Protein AF-A0A060C2E2-F1 (afdb_monomer_lite)

InterPro domains:
  IPR023346 Lysozyme-like domain superfamily [SSF53955] (28-149)

pLDDT: mean 73.07, std 18.66, range [30.22, 96.94]

Foldseek 3Di:
DDDDDDDDDDDDPPPDDPVVVVVVVVVVVVCVVVCVVVVVCCVPPVCVVVADPVLVVVVVVCCVVPCVVCVVLLVVLCVVQVDRSVVLVVQQQVQECPHPPNDDDDPDDDDDDPDDDDDDQPNGQDPVCNNSRSNSSSVVVSVVVVPDDDD

Secondary structure (DSSP, 8-state):
---PPPPP-----TT--HHHHHHHHHHHHHHHHSSHHHHHHHHHHHHHHHS-HHHHHHHHHHHHHHHHHHHHHHHHHHHHH-S-HHHHHHHHHHT-TTSSSTT---SSS-S------------S--TTSHHHHHHHHHHHHHHHHHHSPP-

Structure (mmCIF, N/CA/C/O backbone):
data_AF-A0A060C2E2-F1
#
_entry.id   AF-A0A060C2E2-F1
#
loop_
_atom_site.group_PDB
_atom_site.id
_atom_site.type_symbol
_atom_site.label_atom_id
_atom_site.label_alt_id
_atom_site.label_comp_id
_atom_site.label_asym_id
_atom_site.label_entity_id
_atom_site.label_seq_id
_atom_site.pdbx_PDB_ins_code
_atom_site.Cartn_x
_atom_site.Cartn_y
_atom_site.Cartn_z
_atom_site.occupancy
_atom_site.B_iso_or_equiv
_atom_site.auth_seq_id
_atom_site.auth_comp_id
_atom_site.auth_asym_id
_atom_site.auth_atom_id
_atom_site.pdbx_PDB_model_num
ATOM 1 N N . GLN A 1 1 ? 15.651 4.191 24.864 1.00 44.97 1 GLN A N 1
ATOM 2 C CA . GLN A 1 1 ? 14.673 3.140 25.213 1.00 44.97 1 GLN A CA 1
ATOM 3 C C . GLN A 1 1 ? 13.320 3.577 24.684 1.00 44.97 1 GLN A C 1
ATOM 5 O O . GLN A 1 1 ? 12.970 4.735 24.866 1.00 44.97 1 GLN A O 1
ATOM 10 N N . ILE A 1 2 ? 12.615 2.701 23.971 1.00 51.94 2 ILE A N 1
ATOM 11 C CA . ILE A 1 2 ? 11.215 2.926 23.589 1.00 51.94 2 ILE A CA 1
ATOM 12 C C . ILE A 1 2 ? 10.393 2.414 24.780 1.00 51.94 2 ILE A C 1
ATOM 14 O O . ILE A 1 2 ? 10.699 1.331 25.273 1.00 51.94 2 ILE A O 1
ATOM 18 N N . GLY A 1 3 ? 9.470 3.222 25.307 1.00 68.94 3 GLY A N 1
ATOM 19 C CA . GLY A 1 3 ? 8.699 2.891 26.514 1.00 68.94 3 GLY A CA 1
ATOM 20 C C . GLY A 1 3 ? 7.773 1.680 26.351 1.00 68.94 3 GLY A C 1
ATOM 21 O O . GLY A 1 3 ? 7.647 1.122 25.260 1.00 68.94 3 GLY A O 1
ATOM 22 N N . GLU A 1 4 ? 7.114 1.291 27.445 1.00 77.19 4 GLU A N 1
ATOM 23 C CA . GLU A 1 4 ? 6.188 0.152 27.471 1.00 77.19 4 GLU A CA 1
ATOM 24 C C . GLU A 1 4 ? 5.029 0.313 26.467 1.00 77.19 4 GLU A C 1
ATOM 26 O O . GLU A 1 4 ? 4.515 1.430 26.305 1.00 77.19 4 GLU A O 1
ATOM 31 N N . PRO A 1 5 ? 4.576 -0.778 25.813 1.00 76.12 5 PRO A N 1
ATOM 32 C CA . PRO A 1 5 ? 3.467 -0.739 24.865 1.00 76.12 5 PRO A CA 1
ATOM 33 C C . PRO A 1 5 ? 2.209 -0.124 25.486 1.00 76.12 5 PRO A C 1
ATOM 35 O O . PRO A 1 5 ? 1.690 -0.622 26.482 1.00 76.12 5 PRO A O 1
ATOM 38 N N . GLN A 1 6 ? 1.696 0.940 24.868 1.00 80.00 6 GLN A N 1
ATOM 39 C CA . GLN A 1 6 ? 0.459 1.592 25.295 1.00 80.00 6 GLN A CA 1
ATOM 40 C C . GLN A 1 6 ? -0.733 1.092 24.466 1.00 80.00 6 GLN A C 1
ATOM 42 O O . GLN A 1 6 ? -0.599 0.912 23.249 1.00 80.00 6 GLN A O 1
ATOM 47 N N . PRO A 1 7 ? -1.906 0.873 25.084 1.00 82.62 7 PRO A N 1
ATOM 48 C CA . PRO A 1 7 ? -3.117 0.535 24.350 1.00 82.62 7 PRO A CA 1
ATOM 49 C C . PRO A 1 7 ? -3.587 1.721 23.495 1.00 82.62 7 PRO A C 1
ATOM 51 O O . PRO A 1 7 ? -3.530 2.874 23.915 1.00 82.62 7 PRO A O 1
ATOM 54 N N . ILE A 1 8 ? -4.084 1.430 22.290 1.00 85.81 8 ILE A N 1
ATOM 55 C CA . ILE A 1 8 ? -4.757 2.420 21.438 1.00 85.81 8 ILE A CA 1
ATOM 56 C C . ILE A 1 8 ? -6.247 2.384 21.776 1.00 85.81 8 ILE A C 1
ATOM 58 O O . ILE A 1 8 ? -6.865 1.322 21.693 1.00 85.81 8 ILE A O 1
ATOM 62 N N . ALA A 1 9 ? -6.817 3.536 22.128 1.00 90.12 9 ALA A N 1
ATOM 63 C CA . ALA A 1 9 ? -8.222 3.681 22.499 1.00 90.12 9 ALA A CA 1
ATOM 64 C C . ALA A 1 9 ? -8.908 4.780 21.678 1.00 90.12 9 ALA A C 1
ATOM 66 O O . ALA A 1 9 ? -8.256 5.681 21.147 1.00 90.12 9 ALA A O 1
ATOM 67 N N . TRP A 1 10 ? -10.234 4.699 21.576 1.00 92.00 10 TRP A N 1
ATOM 68 C CA . TRP A 1 10 ? -11.059 5.791 21.065 1.00 92.00 10 TRP A CA 1
ATOM 69 C C . TRP A 1 10 ? -11.448 6.703 22.225 1.00 92.00 10 TRP A C 1
ATOM 71 O O . T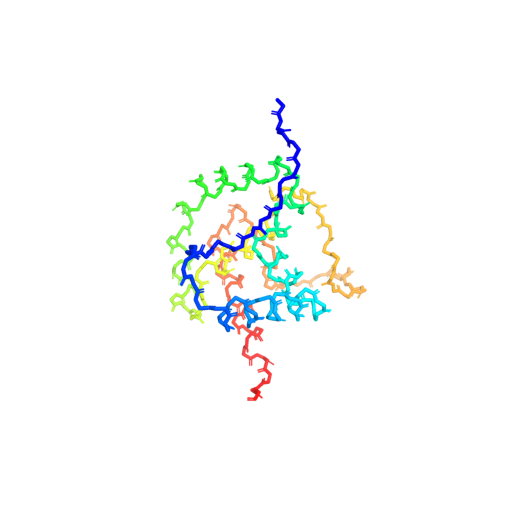RP A 1 10 ? -11.873 6.223 23.272 1.00 92.00 10 TRP A O 1
ATOM 81 N N . LEU A 1 11 ? -11.277 8.008 22.036 1.00 93.19 11 LEU A N 1
ATOM 82 C CA . LEU A 1 11 ? -11.640 9.023 23.018 1.00 93.19 11 LEU A CA 1
ATOM 83 C C . LEU A 1 11 ? -12.976 9.648 22.627 1.00 93.19 11 LEU A C 1
ATOM 85 O O . LEU A 1 11 ? -13.196 9.968 21.459 1.00 93.19 11 LEU A O 1
ATOM 89 N N . PHE A 1 12 ? -13.832 9.849 23.622 1.00 92.62 12 PHE A N 1
ATOM 90 C CA . PHE A 1 12 ? -15.108 10.539 23.486 1.00 92.62 12 PHE A CA 1
ATOM 91 C C . PHE A 1 12 ? -15.105 11.798 24.364 1.00 92.62 12 PHE A C 1
ATOM 93 O O . PHE A 1 12 ? -14.401 11.821 25.379 1.00 92.62 12 PHE A O 1
ATOM 100 N N . PRO A 1 13 ? -15.863 12.846 23.994 1.00 93.62 13 PRO A N 1
ATOM 101 C CA . PRO A 1 13 ? -16.143 13.968 24.887 1.00 93.62 13 PRO A CA 1
ATOM 102 C C . PRO A 1 13 ? -16.724 13.495 26.227 1.00 93.62 13 PRO A C 1
ATOM 104 O O . PRO A 1 13 ? -17.410 12.475 26.284 1.00 93.62 13 PRO A O 1
ATOM 107 N N . GLY A 1 14 ? -16.469 14.237 27.309 1.00 90.81 14 GLY A N 1
ATOM 108 C CA . GLY A 1 14 ? -16.975 13.880 28.643 1.00 90.81 14 GLY A CA 1
ATOM 109 C C . GLY A 1 14 ? -18.504 13.926 28.763 1.00 90.81 14 GLY A C 1
ATOM 110 O O . GLY A 1 14 ? -19.066 13.305 29.658 1.00 90.81 14 GLY A O 1
ATOM 111 N N . ASP A 1 15 ? -19.161 14.638 27.851 1.00 93.81 15 ASP A N 1
ATOM 112 C CA . ASP A 1 15 ? -20.609 14.781 27.695 1.00 93.81 15 ASP A CA 1
ATOM 113 C C . ASP A 1 15 ? -21.168 13.949 26.526 1.00 93.81 15 ASP A C 1
ATOM 115 O O . ASP A 1 15 ? -22.285 14.187 26.068 1.00 93.81 15 ASP A O 1
ATOM 119 N N . ALA A 1 16 ? -20.399 12.980 26.017 1.00 92.56 16 ALA A N 1
ATOM 120 C CA . ALA A 1 16 ? -20.857 12.112 24.943 1.00 92.56 16 ALA A CA 1
ATOM 121 C C . ALA A 1 16 ? -22.115 11.333 25.345 1.00 92.56 16 ALA A C 1
ATOM 123 O O . ALA A 1 16 ? -22.241 10.854 26.473 1.00 92.56 16 ALA A O 1
ATOM 124 N N . ASP A 1 17 ? -23.016 11.159 24.378 1.00 95.12 17 ASP A N 1
ATOM 125 C CA . ASP A 1 17 ? -24.215 10.345 24.541 1.00 95.12 17 ASP A CA 1
ATOM 126 C C . ASP A 1 17 ? -23.837 8.922 25.012 1.00 95.12 17 ASP A C 1
ATOM 128 O O . ASP A 1 17 ? -23.093 8.223 24.307 1.00 95.12 17 ASP A O 1
ATOM 132 N N . PRO A 1 18 ? -24.340 8.462 26.175 1.00 94.62 18 PRO A N 1
ATOM 133 C CA . PRO A 1 18 ? -24.078 7.117 26.679 1.00 94.62 18 PRO A CA 1
ATOM 134 C C . PRO A 1 18 ? -24.437 6.013 25.679 1.00 94.62 18 PRO A C 1
ATOM 136 O O . PRO A 1 18 ? -23.780 4.970 25.647 1.00 94.62 18 PRO A O 1
ATOM 139 N N . GLU A 1 19 ? -25.446 6.231 24.830 1.00 96.06 19 GLU A N 1
ATOM 140 C CA . GLU A 1 19 ? -25.840 5.265 23.807 1.00 96.06 19 GLU A CA 1
ATOM 141 C C . GLU A 1 19 ? -24.767 5.122 22.717 1.00 96.06 19 GLU A C 1
ATOM 143 O O . GLU A 1 19 ? -24.484 4.011 22.253 1.00 96.06 19 GLU A O 1
ATOM 148 N N . LEU A 1 20 ? -24.122 6.226 22.328 1.00 94.69 20 LEU A N 1
ATOM 149 C CA . LEU A 1 20 ? -23.017 6.210 21.369 1.00 94.69 20 LEU A CA 1
ATOM 150 C C . LEU A 1 20 ? -21.818 5.445 21.931 1.00 94.69 20 LEU A C 1
ATOM 152 O O . LEU A 1 20 ? -21.238 4.616 21.225 1.00 94.69 20 LEU A O 1
ATOM 156 N N . VAL A 1 21 ? -21.472 5.696 23.196 1.00 95.50 21 VAL A N 1
ATOM 157 C CA . VAL A 1 21 ? -20.361 5.012 23.873 1.00 95.50 21 VAL A CA 1
ATOM 158 C C . VAL A 1 21 ? -20.634 3.509 23.944 1.00 95.50 21 VAL A C 1
ATOM 160 O O . VAL A 1 21 ? -19.804 2.717 23.498 1.00 95.50 21 VAL A O 1
ATOM 163 N N . ALA A 1 22 ? -21.834 3.104 24.371 1.00 95.56 22 ALA A N 1
ATOM 164 C CA . ALA A 1 22 ? -22.222 1.695 24.437 1.00 95.56 22 ALA A CA 1
ATOM 165 C C . ALA A 1 22 ? -22.185 1.004 23.059 1.00 95.56 22 ALA A C 1
ATOM 167 O O . ALA A 1 22 ? -21.701 -0.124 22.922 1.00 95.56 22 ALA A O 1
ATOM 168 N N . LYS A 1 23 ? -22.650 1.685 22.002 1.00 96.94 23 LYS A N 1
ATOM 169 C CA . LYS A 1 23 ? -22.571 1.178 20.621 1.00 96.94 23 LYS A CA 1
ATOM 170 C C . LYS A 1 23 ? -21.127 1.040 20.142 1.00 96.94 23 LYS A C 1
ATOM 172 O O . LYS A 1 23 ? -20.805 0.056 19.471 1.00 96.94 23 LYS A O 1
ATOM 177 N N . ALA A 1 24 ? -20.257 1.989 20.481 1.00 95.75 24 ALA A N 1
ATOM 178 C CA . ALA A 1 24 ? -18.842 1.931 20.134 1.00 95.75 24 ALA A CA 1
ATOM 179 C C . ALA A 1 24 ? -18.132 0.770 20.845 1.00 95.75 24 ALA A C 1
ATOM 181 O O . ALA A 1 24 ? -17.396 0.023 20.201 1.00 95.75 24 ALA A O 1
ATOM 182 N N . GLU A 1 25 ? -18.402 0.555 22.132 1.00 95.00 25 GLU A N 1
ATOM 183 C CA . GLU A 1 25 ? -17.880 -0.588 22.888 1.00 95.00 25 GLU A CA 1
ATOM 184 C C . GLU A 1 25 ? -18.346 -1.924 22.298 1.00 95.00 25 GLU A C 1
ATOM 186 O O . GLU A 1 25 ? -17.530 -2.820 22.060 1.00 95.00 25 GLU A O 1
ATOM 191 N N . ALA A 1 26 ? -19.639 -2.047 21.978 1.00 96.12 26 ALA A N 1
ATOM 192 C CA . ALA A 1 26 ? -20.189 -3.241 21.339 1.00 96.12 26 ALA A CA 1
ATOM 193 C C . ALA A 1 26 ? -19.552 -3.499 19.962 1.00 96.12 26 ALA A C 1
ATOM 195 O O . ALA A 1 26 ? -19.205 -4.638 19.631 1.00 96.12 26 ALA A O 1
ATOM 196 N N . PHE A 1 27 ? -19.351 -2.443 19.168 1.00 95.94 27 PHE A N 1
ATOM 197 C CA . PHE A 1 27 ? -18.651 -2.521 17.890 1.00 95.94 27 PHE A CA 1
ATOM 198 C C . PHE A 1 27 ? -17.206 -2.997 18.066 1.00 95.94 27 PHE A C 1
ATOM 200 O O . PHE A 1 27 ? -16.810 -3.963 17.410 1.00 95.94 27 PHE A O 1
ATOM 207 N N . LEU A 1 28 ? -16.440 -2.368 18.964 1.00 94.06 28 LEU A N 1
ATOM 208 C CA . LEU A 1 28 ? -15.044 -2.714 19.235 1.00 94.06 28 LEU A CA 1
ATOM 209 C C . LEU A 1 28 ? -14.915 -4.158 19.736 1.00 94.06 28 LEU A C 1
ATOM 211 O O . LEU A 1 28 ? -14.062 -4.904 19.252 1.00 94.06 28 LEU A O 1
ATOM 215 N N . GLY A 1 29 ? -15.812 -4.592 20.625 1.00 94.12 29 GLY A N 1
ATOM 216 C CA . GLY A 1 29 ? -15.881 -5.974 21.093 1.00 94.12 29 GLY A CA 1
ATOM 217 C C . GLY A 1 29 ? -16.162 -6.969 19.964 1.00 94.12 29 GLY A C 1
ATOM 218 O O . GLY A 1 29 ? -15.510 -8.015 19.884 1.00 94.12 29 GLY A O 1
ATOM 219 N N . ARG A 1 30 ? -17.084 -6.640 19.050 1.00 96.62 30 ARG A N 1
ATOM 220 C CA . ARG A 1 30 ? -17.394 -7.474 17.880 1.00 96.62 30 ARG A CA 1
ATOM 221 C C . ARG A 1 30 ? -16.195 -7.602 16.941 1.00 96.62 30 ARG A C 1
ATOM 223 O O . ARG A 1 30 ? -15.804 -8.727 16.643 1.00 96.62 30 ARG A O 1
ATOM 230 N N . VAL A 1 31 ? -15.581 -6.488 16.529 1.00 94.88 31 VAL A N 1
ATOM 231 C CA . VAL A 1 31 ? -14.454 -6.505 15.570 1.00 94.88 31 VAL A CA 1
ATOM 232 C C . VAL A 1 31 ? -13.180 -7.131 16.141 1.00 94.88 31 VAL A C 1
ATOM 234 O O . VAL A 1 31 ? -12.307 -7.574 15.389 1.00 94.88 31 VAL A O 1
ATOM 237 N N . HIS A 1 32 ? -13.056 -7.169 17.470 1.00 90.81 32 HIS A N 1
ATOM 238 C CA . HIS A 1 32 ? -11.990 -7.895 18.150 1.00 90.81 32 HIS A CA 1
ATOM 239 C C . HIS A 1 32 ? -12.224 -9.412 18.095 1.00 90.81 32 HIS A C 1
ATOM 241 O O . HIS A 1 32 ? -11.294 -10.163 17.805 1.00 90.81 32 HIS A O 1
ATOM 247 N N . LYS A 1 33 ? -13.466 -9.860 18.329 1.00 93.12 33 LYS A N 1
ATOM 248 C CA . LYS A 1 33 ? -13.843 -11.284 18.336 1.00 93.12 33 LYS A CA 1
ATOM 249 C C . LYS A 1 33 ? -13.917 -11.899 16.939 1.00 93.12 33 LYS A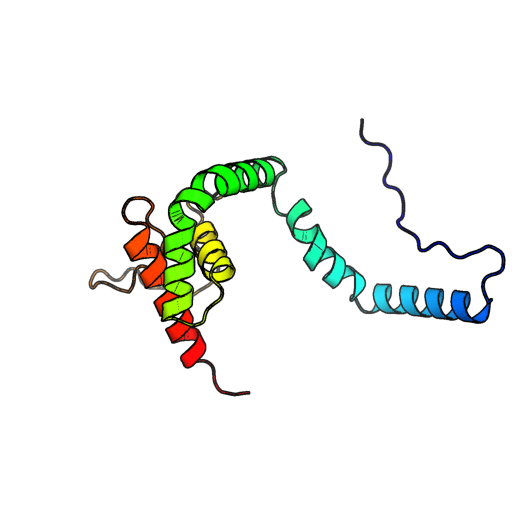 C 1
ATOM 251 O O . LYS A 1 33 ? -13.503 -13.038 16.763 1.00 93.12 33 LYS A O 1
ATOM 256 N N . ASP A 1 34 ? -14.431 -11.164 15.955 1.00 93.88 34 ASP A N 1
ATOM 257 C CA . ASP A 1 34 ? -14.631 -11.672 14.589 1.00 93.88 34 ASP A CA 1
ATOM 258 C C . ASP A 1 34 ? -13.355 -11.633 13.717 1.00 93.88 34 ASP A C 1
ATOM 260 O O . ASP A 1 34 ? -13.356 -12.076 12.568 1.00 93.88 34 ASP A O 1
ATOM 264 N N . GLY A 1 35 ? -12.245 -11.119 14.261 1.00 90.00 35 GLY A N 1
ATOM 265 C CA . GLY A 1 35 ? -10.951 -11.055 13.582 1.00 90.00 35 GLY A CA 1
ATOM 266 C C . GLY A 1 35 ? -10.806 -9.903 12.583 1.00 90.00 35 GLY A C 1
ATOM 267 O O . GLY A 1 35 ? -9.743 -9.768 11.967 1.00 90.00 35 GLY A O 1
ATOM 268 N N . THR A 1 36 ? -11.807 -9.028 12.439 1.00 92.12 36 THR A N 1
ATOM 269 C CA . THR A 1 36 ? -11.723 -7.824 11.594 1.00 92.12 36 THR A CA 1
ATOM 270 C C . THR A 1 36 ? -10.546 -6.947 12.006 1.00 92.12 36 THR A C 1
ATOM 272 O O . THR A 1 36 ? -9.766 -6.513 11.155 1.00 92.12 36 THR A O 1
ATOM 275 N N . LEU A 1 37 ? -10.347 -6.747 13.313 1.00 90.25 37 LEU A N 1
ATOM 276 C CA . LEU A 1 37 ? -9.237 -5.946 13.824 1.00 90.25 37 LEU A CA 1
ATOM 277 C C . LEU A 1 37 ? -7.872 -6.568 13.489 1.00 90.25 37 LEU A C 1
ATOM 279 O O . LEU A 1 37 ? -6.927 -5.852 13.162 1.00 90.25 37 LEU A O 1
ATOM 283 N N . VAL A 1 38 ? -7.765 -7.901 13.507 1.00 87.50 38 VAL A N 1
ATOM 284 C CA . VAL A 1 38 ? -6.535 -8.616 13.126 1.00 87.50 38 VAL A CA 1
ATOM 285 C C . VAL A 1 38 ? -6.225 -8.405 11.645 1.00 87.50 38 VAL A C 1
ATOM 287 O O . VAL A 1 38 ? -5.082 -8.100 11.307 1.00 87.50 38 VAL A O 1
ATOM 290 N N . ARG A 1 39 ? -7.235 -8.500 10.772 1.00 88.06 39 ARG A N 1
ATOM 291 C CA . ARG A 1 39 ? -7.084 -8.266 9.326 1.00 88.06 39 ARG A CA 1
ATOM 292 C C . ARG A 1 39 ? -6.692 -6.823 9.015 1.00 88.06 39 ARG A C 1
ATOM 294 O O . ARG A 1 39 ? -5.794 -6.602 8.209 1.00 88.06 39 ARG A O 1
ATOM 301 N N . LEU A 1 40 ? -7.320 -5.847 9.677 1.00 89.12 40 LEU A N 1
ATOM 302 C CA . LEU A 1 40 ? -6.943 -4.435 9.561 1.00 89.12 40 LEU A CA 1
ATOM 303 C C . LEU A 1 40 ? -5.496 -4.223 10.015 1.00 89.12 40 LEU A C 1
ATOM 305 O O . LEU A 1 40 ? -4.702 -3.617 9.296 1.00 89.12 40 LEU A O 1
ATOM 309 N N . LYS A 1 41 ? -5.121 -4.785 11.169 1.00 84.38 41 LYS A N 1
ATOM 310 C CA . LYS A 1 41 ? -3.753 -4.688 11.678 1.00 84.38 41 LYS A CA 1
ATOM 311 C C . LYS A 1 41 ? -2.742 -5.287 10.703 1.00 84.38 41 LYS A C 1
ATOM 313 O O . LYS A 1 41 ? -1.708 -4.672 10.478 1.00 84.38 41 LYS A O 1
ATOM 318 N N . ASP A 1 42 ? -3.017 -6.446 10.111 1.00 79.56 42 ASP A N 1
ATOM 319 C CA . ASP A 1 42 ? -2.093 -7.049 9.145 1.00 79.56 42 ASP A CA 1
ATOM 320 C C . ASP A 1 42 ? -1.989 -6.232 7.850 1.00 79.56 42 ASP A C 1
ATOM 322 O O . ASP A 1 42 ? -0.888 -5.994 7.359 1.00 79.56 42 ASP A O 1
ATOM 326 N N . ARG A 1 43 ? -3.114 -5.717 7.343 1.00 80.88 43 ARG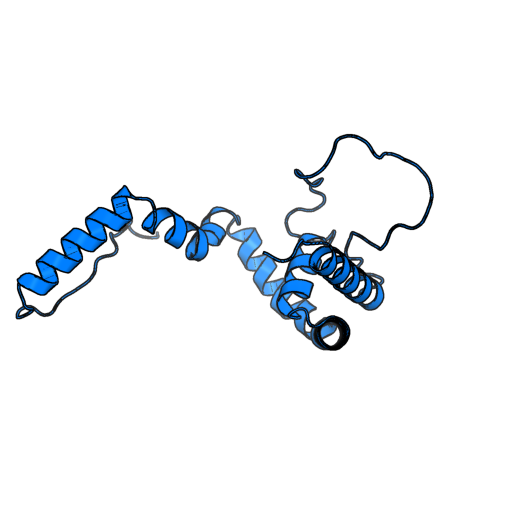 A N 1
ATOM 327 C CA . ARG A 1 43 ? -3.142 -4.893 6.129 1.00 80.88 43 ARG A CA 1
ATOM 328 C C . ARG A 1 43 ? -2.327 -3.606 6.266 1.00 80.88 43 ARG A C 1
ATOM 330 O O . ARG A 1 43 ? -1.624 -3.240 5.332 1.00 80.88 43 ARG A O 1
ATOM 337 N N . TYR A 1 44 ? -2.436 -2.913 7.400 1.00 80.44 44 TYR A N 1
ATOM 338 C CA . TYR A 1 44 ? -1.800 -1.601 7.583 1.00 80.44 44 TYR A CA 1
ATOM 339 C C . TYR A 1 44 ? -0.454 -1.668 8.316 1.00 80.44 44 TYR A C 1
ATOM 341 O O . TYR A 1 44 ? 0.443 -0.885 8.021 1.00 80.44 44 TYR A O 1
ATOM 349 N N . PHE A 1 45 ? -0.281 -2.617 9.238 1.00 74.19 45 PHE A N 1
ATOM 350 C CA . PHE A 1 45 ? 0.909 -2.729 10.091 1.00 74.19 45 PHE A CA 1
ATOM 351 C C . PHE A 1 45 ? 1.633 -4.078 9.965 1.00 74.19 45 PHE A C 1
ATOM 353 O O . PHE A 1 45 ? 2.715 -4.246 10.530 1.00 74.19 45 PHE A O 1
ATOM 360 N N . GLY A 1 46 ? 1.098 -5.048 9.215 1.00 66.62 46 GLY A N 1
ATOM 361 C CA . GLY A 1 46 ? 1.730 -6.360 9.024 1.00 66.62 46 GLY A CA 1
ATOM 362 C C . GLY A 1 46 ? 3.078 -6.275 8.306 1.00 66.62 46 GLY A C 1
ATOM 363 O O . GLY A 1 46 ? 3.981 -7.064 8.586 1.00 66.62 46 GLY A O 1
ATOM 364 N N . HIS A 1 47 ? 3.271 -5.260 7.459 1.00 61.06 47 HIS A N 1
ATOM 365 C CA . HIS A 1 47 ? 4.557 -4.988 6.810 1.00 61.06 47 HIS A CA 1
ATOM 366 C C . HIS A 1 47 ? 5.659 -4.582 7.803 1.00 61.06 47 HIS A C 1
ATOM 368 O O . HIS A 1 47 ? 6.814 -4.934 7.588 1.00 61.06 47 HIS A O 1
ATOM 374 N N . VAL A 1 48 ? 5.310 -3.930 8.922 1.00 56.59 48 VAL A N 1
ATOM 375 C CA . VAL A 1 48 ? 6.270 -3.497 9.960 1.00 56.59 48 VAL A CA 1
ATOM 376 C C . VAL A 1 48 ? 6.833 -4.688 10.744 1.00 56.59 48 VAL A C 1
ATOM 378 O O . VAL A 1 48 ? 7.954 -4.627 11.235 1.00 56.59 48 VAL A O 1
ATOM 381 N N . ARG A 1 49 ? 6.076 -5.792 10.853 1.00 52.44 49 ARG A N 1
ATOM 382 C CA . ARG A 1 49 ? 6.536 -7.028 11.514 1.00 52.44 49 ARG A CA 1
ATOM 383 C C . ARG A 1 49 ? 7.235 -8.009 10.568 1.00 52.44 49 ARG A C 1
ATOM 385 O O . ARG A 1 49 ? 8.037 -8.807 11.040 1.00 52.44 49 ARG A O 1
ATOM 392 N N . ARG A 1 50 ? 6.907 -7.993 9.268 1.00 51.41 50 ARG A N 1
ATOM 393 C CA . ARG A 1 50 ? 7.479 -8.913 8.263 1.00 51.41 50 ARG A CA 1
ATOM 394 C C . ARG A 1 50 ? 8.807 -8.436 7.681 1.00 51.41 50 ARG A C 1
ATOM 396 O O . ARG A 1 50 ? 9.622 -9.268 7.304 1.00 51.41 50 ARG A O 1
ATOM 403 N N . LEU A 1 51 ? 9.023 -7.128 7.610 1.00 51.66 51 LEU A N 1
ATOM 404 C CA . LEU A 1 51 ? 10.299 -6.557 7.202 1.00 51.66 51 LEU A CA 1
ATOM 405 C C . LEU A 1 51 ? 11.163 -6.440 8.457 1.00 51.66 51 LEU A C 1
ATOM 407 O O . LEU A 1 51 ? 10.754 -5.786 9.420 1.00 51.66 51 LEU A O 1
ATOM 411 N N . LYS A 1 52 ? 12.355 -7.051 8.483 1.00 56.38 52 LYS A N 1
ATOM 412 C CA . LYS A 1 52 ? 13.334 -6.659 9.507 1.00 56.38 52 LYS A CA 1
ATOM 413 C C . LYS A 1 52 ? 13.531 -5.151 9.330 1.00 56.38 52 LYS A C 1
ATOM 415 O O . LYS A 1 52 ? 13.503 -4.668 8.205 1.00 56.38 52 LYS A O 1
ATOM 420 N N . GLN A 1 53 ? 13.704 -4.380 10.401 1.00 53.38 53 GLN A N 1
ATOM 421 C CA . GLN A 1 53 ? 13.825 -2.910 10.331 1.00 53.38 53 GLN A CA 1
ATOM 422 C C . GLN A 1 53 ? 14.828 -2.431 9.252 1.00 53.38 53 GLN A C 1
ATOM 424 O O . GLN A 1 53 ? 14.646 -1.382 8.640 1.00 53.38 53 GLN A O 1
ATOM 429 N N . PHE A 1 54 ? 15.839 -3.255 8.969 1.00 52.62 54 PHE A N 1
ATOM 430 C CA . PHE A 1 54 ? 16.803 -3.098 7.882 1.00 52.62 54 PHE A CA 1
ATOM 431 C C . PHE A 1 54 ? 16.196 -3.164 6.461 1.00 52.62 54 PHE A C 1
ATOM 433 O O . PHE A 1 54 ? 16.556 -2.356 5.606 1.00 52.62 54 PHE A O 1
ATOM 440 N N . ASP A 1 55 ? 15.234 -4.056 6.214 1.00 60.16 55 ASP A N 1
ATOM 441 C CA . ASP A 1 55 ? 14.578 -4.247 4.914 1.00 60.16 55 ASP A CA 1
ATOM 442 C C . ASP A 1 55 ? 13.668 -3.061 4.550 1.00 60.16 55 ASP A C 1
ATOM 444 O O . ASP A 1 55 ? 13.569 -2.704 3.379 1.00 60.16 55 ASP A O 1
ATOM 448 N N . VAL A 1 56 ? 13.042 -2.405 5.543 1.00 64.25 56 VAL A N 1
ATOM 449 C CA . VAL A 1 56 ? 12.207 -1.202 5.323 1.00 64.25 56 VAL A CA 1
ATOM 450 C C . VAL A 1 56 ? 13.058 -0.019 4.872 1.00 64.25 56 VAL A C 1
ATOM 452 O O . VAL A 1 56 ? 12.695 0.680 3.929 1.00 64.25 56 VAL A O 1
ATOM 455 N N . VAL A 1 57 ? 14.196 0.214 5.533 1.00 68.06 57 VAL A N 1
ATOM 456 C CA . VAL A 1 57 ? 15.091 1.327 5.187 1.00 68.06 57 VAL A CA 1
ATOM 457 C C . VAL A 1 57 ? 15.663 1.118 3.788 1.00 68.06 57 VAL A C 1
ATOM 459 O O . VAL A 1 57 ? 15.580 2.022 2.962 1.00 68.06 57 VAL A O 1
ATOM 462 N N . GLN A 1 58 ? 16.143 -0.089 3.472 1.00 68.94 58 GLN A N 1
ATOM 463 C CA . GLN A 1 58 ? 16.611 -0.394 2.117 1.00 68.94 58 GLN A CA 1
ATOM 464 C C . GLN A 1 58 ? 15.502 -0.291 1.066 1.00 68.94 58 GLN A C 1
ATOM 466 O O . GLN A 1 58 ? 15.760 0.176 -0.042 1.00 68.94 58 GLN A O 1
ATOM 471 N N . PHE A 1 59 ? 14.274 -0.707 1.388 1.00 68.94 59 PHE A N 1
ATOM 472 C CA . PHE A 1 59 ? 13.121 -0.536 0.507 1.00 68.94 59 PHE A CA 1
ATOM 473 C C . PHE A 1 59 ? 12.872 0.940 0.188 1.00 68.94 59 PHE A C 1
ATOM 475 O O . PHE A 1 59 ? 12.750 1.300 -0.984 1.00 68.94 59 PHE A O 1
ATOM 482 N N . LEU A 1 60 ? 12.833 1.797 1.210 1.00 72.25 60 LEU A N 1
ATOM 483 C CA . LEU A 1 60 ? 12.578 3.227 1.045 1.00 72.25 60 LEU A CA 1
ATOM 484 C C . LEU A 1 60 ? 13.710 3.929 0.289 1.00 72.25 60 LEU A C 1
ATOM 486 O O . LEU A 1 60 ? 13.427 4.684 -0.640 1.00 72.25 60 LEU A O 1
ATOM 490 N N . GLU A 1 61 ? 14.967 3.647 0.631 1.00 75.50 61 GLU A N 1
ATOM 491 C CA . GLU A 1 61 ? 16.142 4.191 -0.063 1.00 75.50 61 GLU A CA 1
ATOM 492 C C . GLU A 1 61 ? 16.146 3.806 -1.546 1.00 75.50 61 GLU A C 1
ATOM 494 O O . GLU A 1 61 ? 16.281 4.660 -2.418 1.00 75.50 61 GLU A O 1
ATOM 499 N N . ARG A 1 62 ? 15.897 2.530 -1.859 1.00 72.44 62 ARG A N 1
ATOM 500 C CA . ARG A 1 62 ? 15.862 2.047 -3.247 1.00 72.44 62 ARG A CA 1
ATOM 501 C C . ARG A 1 62 ? 14.670 2.559 -4.027 1.00 72.44 62 ARG A C 1
ATOM 503 O O . ARG A 1 62 ? 14.791 2.827 -5.215 1.00 72.44 62 ARG A O 1
ATOM 510 N N . THR A 1 63 ? 13.519 2.696 -3.377 1.00 74.00 63 THR A N 1
ATOM 511 C CA . THR A 1 63 ? 12.353 3.313 -4.014 1.00 74.00 63 THR A CA 1
ATOM 512 C C . THR A 1 63 ? 12.671 4.761 -4.369 1.00 74.00 63 THR A C 1
ATOM 514 O O . THR A 1 63 ? 12.343 5.208 -5.458 1.00 74.00 63 THR A O 1
ATOM 517 N N . ARG A 1 64 ? 13.365 5.496 -3.496 1.00 76.50 64 ARG A N 1
ATOM 518 C CA . ARG A 1 64 ? 13.768 6.879 -3.774 1.00 76.50 64 ARG A CA 1
ATOM 519 C C . ARG A 1 64 ? 14.833 6.994 -4.861 1.00 76.50 64 ARG A C 1
ATOM 521 O O . ARG A 1 64 ? 14.778 7.961 -5.610 1.00 76.50 64 ARG A O 1
ATOM 528 N N . SER A 1 65 ? 15.766 6.046 -4.957 1.00 77.12 65 SER A N 1
ATOM 529 C CA . SER A 1 65 ? 16.852 6.108 -5.941 1.00 77.12 65 SER A CA 1
ATOM 530 C C . SER A 1 65 ? 16.489 5.526 -7.307 1.00 77.12 65 SER A C 1
ATOM 532 O O . SER A 1 65 ? 16.818 6.134 -8.312 1.00 77.12 65 SER A O 1
ATOM 534 N N . LEU A 1 66 ? 15.795 4.384 -7.364 1.00 74.38 66 LEU A N 1
ATOM 535 C CA . LEU A 1 66 ? 15.538 3.656 -8.615 1.00 74.38 66 LEU A CA 1
ATOM 536 C C . LEU A 1 66 ? 14.190 3.998 -9.253 1.00 74.38 66 LEU A C 1
ATOM 538 O O . LEU A 1 66 ? 14.049 3.927 -10.471 1.00 74.38 66 LEU A O 1
ATOM 542 N N . LEU A 1 67 ? 13.167 4.321 -8.453 1.00 79.75 67 LEU A N 1
ATOM 543 C CA . LEU A 1 67 ? 11.835 4.576 -9.003 1.00 79.75 67 LEU A CA 1
ATOM 544 C C . LEU A 1 67 ? 11.799 5.787 -9.947 1.00 79.75 67 LEU A C 1
ATOM 546 O O . LEU A 1 67 ? 11.120 5.673 -10.966 1.00 79.75 67 LEU A O 1
ATOM 550 N N . PRO A 1 68 ? 12.492 6.914 -9.671 1.00 85.19 68 PRO A N 1
ATOM 551 C CA . PRO A 1 68 ? 12.512 8.048 -10.593 1.00 85.19 68 PRO A CA 1
ATOM 552 C C . PRO A 1 68 ? 13.008 7.672 -11.995 1.00 85.19 68 PRO A C 1
ATOM 554 O O . PRO A 1 68 ? 12.385 8.076 -12.975 1.00 85.19 68 PRO A O 1
ATOM 557 N N . ASP A 1 69 ? 14.046 6.836 -12.084 1.00 82.75 69 ASP A N 1
ATOM 558 C CA . ASP A 1 69 ? 14.681 6.447 -13.351 1.00 82.75 69 ASP A CA 1
ATOM 559 C C . ASP A 1 69 ? 13.778 5.562 -14.223 1.00 82.75 69 ASP A C 1
ATOM 561 O O . ASP A 1 69 ? 13.816 5.630 -15.451 1.00 82.75 69 ASP A O 1
ATOM 565 N N . PHE A 1 70 ? 12.925 4.744 -13.598 1.00 83.88 70 PHE A N 1
ATOM 566 C CA . PHE A 1 70 ? 12.060 3.788 -14.301 1.00 83.88 70 PHE A CA 1
ATOM 567 C C . PHE A 1 70 ? 10.591 4.215 -14.373 1.00 83.88 70 PHE A C 1
ATOM 569 O O . PHE A 1 70 ? 9.777 3.544 -15.012 1.00 83.88 70 PHE A O 1
ATOM 576 N N . ARG A 1 71 ? 10.223 5.338 -13.746 1.00 86.81 71 ARG A N 1
ATOM 577 C CA . ARG A 1 71 ? 8.833 5.803 -13.648 1.00 86.81 71 ARG A CA 1
ATOM 578 C C . ARG A 1 71 ? 8.154 5.911 -15.011 1.00 86.81 71 ARG A C 1
ATOM 580 O O . ARG A 1 71 ? 7.086 5.336 -15.204 1.00 86.81 71 ARG A O 1
ATOM 587 N N . THR A 1 72 ? 8.797 6.578 -15.967 1.00 90.25 72 THR A N 1
ATOM 588 C CA . THR A 1 72 ? 8.263 6.772 -17.325 1.00 90.25 72 THR A CA 1
ATOM 589 C C . THR A 1 72 ? 7.973 5.442 -18.023 1.00 90.25 72 THR A C 1
ATOM 591 O O . THR A 1 72 ? 7.000 5.312 -18.768 1.00 90.25 72 THR A O 1
ATOM 594 N N . GLN A 1 73 ? 8.786 4.417 -17.762 1.00 86.88 73 GLN A N 1
ATOM 595 C CA . GLN A 1 73 ? 8.636 3.091 -18.360 1.00 86.88 73 GLN A CA 1
ATOM 596 C C . GLN A 1 73 ? 7.448 2.339 -17.745 1.00 86.88 73 GLN A C 1
ATOM 598 O O . GLN A 1 73 ? 6.682 1.707 -18.476 1.00 86.88 73 GLN A O 1
ATOM 603 N N . PHE A 1 74 ? 7.251 2.454 -16.427 1.00 89.31 74 PHE A N 1
ATOM 604 C CA . PHE A 1 74 ? 6.076 1.908 -15.744 1.00 89.31 74 PHE A CA 1
ATOM 605 C C . PHE A 1 74 ? 4.782 2.601 -16.184 1.00 89.31 74 PHE A C 1
ATOM 607 O O . PHE A 1 74 ? 3.804 1.923 -16.498 1.00 89.31 74 PHE A O 1
ATOM 614 N N . GLU A 1 75 ? 4.774 3.931 -16.273 1.00 91.31 75 GLU A N 1
ATOM 615 C CA . GLU A 1 75 ? 3.617 4.697 -16.758 1.00 91.31 75 GLU A CA 1
ATOM 616 C C . GLU A 1 75 ? 3.292 4.351 -18.223 1.00 91.31 75 GLU A C 1
ATOM 618 O O . GLU A 1 75 ? 2.130 4.148 -18.581 1.00 91.31 75 GLU A O 1
ATOM 623 N N . SER A 1 76 ? 4.315 4.157 -19.060 1.00 89.44 76 SER A N 1
ATOM 624 C CA . SER A 1 76 ? 4.134 3.678 -20.437 1.00 89.44 76 SER A CA 1
ATOM 625 C C . SER A 1 76 ? 3.555 2.260 -20.493 1.00 89.44 76 SER A C 1
ATOM 627 O O . SER A 1 76 ? 2.754 1.946 -21.372 1.00 89.44 76 SER A O 1
ATOM 629 N N . ALA A 1 77 ? 3.948 1.379 -19.571 1.00 87.62 77 ALA A N 1
ATOM 630 C CA . ALA A 1 77 ? 3.404 0.028 -19.482 1.00 87.62 77 ALA A CA 1
ATOM 631 C C . ALA A 1 77 ? 1.936 0.024 -19.025 1.00 87.62 77 ALA A C 1
ATOM 633 O O . ALA A 1 77 ? 1.135 -0.740 -19.570 1.00 87.62 77 ALA A O 1
ATOM 634 N N . GLN A 1 78 ? 1.562 0.923 -18.110 1.00 92.19 78 GLN A N 1
ATOM 635 C CA . GLN A 1 78 ? 0.161 1.169 -17.764 1.00 92.19 78 GLN A CA 1
ATOM 636 C C . GLN A 1 78 ? -0.636 1.613 -18.989 1.00 92.19 78 GLN A C 1
ATOM 638 O O . GLN A 1 78 ? -1.684 1.035 -19.262 1.00 92.19 78 GLN A O 1
ATOM 643 N N . ALA A 1 79 ? -0.135 2.581 -19.761 1.00 90.88 79 ALA A N 1
ATOM 644 C CA . ALA A 1 79 ? -0.829 3.061 -20.956 1.00 90.88 79 ALA A CA 1
ATOM 645 C C . ALA A 1 79 ? -1.106 1.938 -21.976 1.00 90.88 79 ALA A C 1
ATOM 647 O O . ALA A 1 79 ? -2.128 1.962 -22.654 1.00 90.88 79 ALA A O 1
ATOM 648 N N . ARG A 1 80 ? -0.229 0.927 -22.060 1.00 88.56 80 ARG A N 1
ATOM 649 C CA . ARG A 1 80 ? -0.394 -0.221 -22.969 1.00 88.56 80 ARG A CA 1
ATOM 650 C C . ARG A 1 80 ? -1.315 -1.324 -22.446 1.00 88.56 80 ARG A C 1
ATOM 652 O O . ARG A 1 80 ? -1.879 -2.053 -23.251 1.00 88.56 80 ARG A O 1
ATOM 659 N N . THR A 1 81 ? -1.406 -1.505 -21.131 1.00 86.75 81 THR A N 1
ATOM 660 C CA . THR A 1 81 ? -2.059 -2.683 -20.520 1.00 86.75 81 THR A CA 1
ATOM 661 C C . THR A 1 81 ? -3.320 -2.349 -19.727 1.00 86.75 81 THR A C 1
ATOM 663 O O . THR A 1 81 ? -4.109 -3.243 -19.423 1.00 86.75 81 THR A O 1
ATOM 666 N N . GLY A 1 82 ? -3.510 -1.079 -19.363 1.00 88.81 82 GLY A N 1
ATOM 667 C CA . GLY A 1 82 ? -4.557 -0.623 -18.448 1.00 88.81 82 GLY A CA 1
ATOM 668 C C . GLY A 1 82 ? -4.310 -0.993 -16.980 1.00 88.81 82 GLY A C 1
ATOM 669 O O . GLY A 1 82 ? -5.171 -0.753 -16.140 1.00 88.81 82 GLY A O 1
ATOM 670 N N . ILE A 1 83 ? -3.159 -1.587 -16.653 1.00 87.44 83 ILE A N 1
ATOM 671 C CA . ILE A 1 83 ? -2.807 -2.003 -15.291 1.00 87.44 83 ILE A CA 1
ATOM 672 C C . ILE A 1 83 ? -2.069 -0.865 -14.592 1.00 87.44 83 ILE A C 1
ATOM 674 O O . ILE A 1 83 ? -1.136 -0.304 -15.159 1.00 87.44 83 ILE A O 1
ATOM 678 N N . ASP A 1 84 ? -2.459 -0.552 -13.353 1.00 90.06 84 ASP A N 1
ATOM 679 C CA . ASP A 1 84 ? -1.834 0.513 -12.563 1.00 90.06 84 ASP A CA 1
ATOM 680 C C . ASP A 1 84 ? -0.308 0.342 -12.497 1.00 90.06 84 ASP A C 1
ATOM 682 O O . ASP A 1 84 ? 0.207 -0.701 -12.080 1.00 90.06 84 ASP A O 1
ATOM 686 N N . TRP A 1 85 ? 0.425 1.383 -12.886 1.00 90.81 85 TRP A N 1
ATOM 687 C CA . TRP A 1 85 ? 1.882 1.355 -12.973 1.00 90.81 85 TRP A CA 1
ATOM 688 C C . TRP A 1 85 ? 2.544 1.030 -11.628 1.00 90.81 85 TRP A C 1
ATOM 690 O O . TRP A 1 85 ? 3.614 0.421 -11.598 1.00 90.81 85 TRP A O 1
ATOM 700 N N . ARG A 1 86 ? 1.894 1.366 -10.505 1.00 87.94 86 ARG A N 1
ATOM 701 C CA . ARG A 1 86 ? 2.374 1.063 -9.149 1.00 87.94 86 ARG A CA 1
ATOM 702 C C . ARG A 1 86 ? 2.298 -0.429 -8.849 1.00 87.94 86 ARG A C 1
ATOM 704 O O . ARG A 1 86 ? 3.166 -0.945 -8.152 1.00 87.94 86 ARG A O 1
ATOM 711 N N . LEU A 1 87 ? 1.298 -1.129 -9.390 1.00 84.19 87 LEU A N 1
ATOM 712 C CA . LEU A 1 87 ? 1.192 -2.586 -9.280 1.00 84.19 87 LEU A CA 1
ATOM 713 C C . LEU A 1 87 ? 2.296 -3.270 -10.094 1.00 84.19 87 LEU A C 1
ATOM 715 O O . LEU A 1 87 ? 2.951 -4.184 -9.595 1.00 84.19 87 LEU A O 1
ATOM 719 N N . ILE A 1 88 ? 2.550 -2.782 -11.312 1.00 84.88 88 ILE A N 1
ATOM 720 C CA . ILE A 1 88 ? 3.646 -3.273 -12.161 1.00 84.88 88 ILE A CA 1
ATOM 721 C C . ILE A 1 88 ? 4.998 -3.050 -11.458 1.00 84.88 88 ILE A C 1
ATOM 723 O O . ILE A 1 88 ? 5.828 -3.958 -11.409 1.00 84.88 88 ILE A O 1
ATOM 727 N N . ALA A 1 89 ? 5.204 -1.875 -10.854 1.00 84.06 89 ALA A N 1
ATOM 728 C CA . ALA A 1 89 ? 6.419 -1.549 -10.108 1.00 84.06 89 ALA A CA 1
ATOM 729 C C . ALA A 1 89 ? 6.596 -2.406 -8.845 1.00 84.06 89 ALA A C 1
ATOM 731 O O . ALA A 1 89 ? 7.702 -2.868 -8.567 1.00 84.06 89 ALA A O 1
ATOM 732 N N . ALA A 1 90 ? 5.516 -2.667 -8.103 1.00 79.56 90 ALA A N 1
ATOM 733 C CA . ALA A 1 90 ? 5.547 -3.543 -6.935 1.00 79.56 90 ALA A CA 1
ATOM 734 C C . ALA A 1 90 ? 5.952 -4.977 -7.308 1.00 79.56 90 ALA A C 1
ATOM 736 O O . ALA A 1 90 ? 6.789 -5.574 -6.628 1.00 79.56 90 ALA A O 1
ATOM 737 N N . LEU A 1 91 ? 5.421 -5.503 -8.417 1.00 76.06 91 LEU A N 1
ATOM 738 C CA . LEU A 1 91 ? 5.798 -6.824 -8.916 1.00 76.06 91 LEU A CA 1
ATOM 739 C C . LEU A 1 91 ? 7.264 -6.856 -9.364 1.00 76.06 91 LEU A C 1
ATOM 741 O O . LEU A 1 91 ? 8.010 -7.752 -8.977 1.00 76.06 91 LEU A O 1
ATOM 745 N N . ALA A 1 92 ? 7.703 -5.852 -10.126 1.00 77.69 92 ALA A N 1
ATOM 746 C CA . ALA A 1 92 ? 9.094 -5.737 -10.560 1.00 77.69 92 ALA A CA 1
ATOM 747 C C . ALA A 1 92 ? 10.070 -5.666 -9.372 1.00 77.69 92 ALA A C 1
ATOM 749 O O . ALA A 1 92 ? 11.149 -6.254 -9.424 1.00 77.69 92 ALA A O 1
ATOM 750 N N . TYR A 1 93 ? 9.683 -4.989 -8.286 1.00 74.75 93 TYR A N 1
ATOM 751 C CA . TYR A 1 93 ? 10.469 -4.932 -7.056 1.00 74.75 93 TYR A CA 1
ATOM 752 C C . TYR A 1 93 ? 10.572 -6.301 -6.364 1.00 74.75 93 TYR A C 1
ATOM 754 O O . TYR A 1 93 ? 11.657 -6.681 -5.926 1.00 74.75 93 TYR A O 1
ATOM 762 N N . GLN A 1 94 ? 9.467 -7.051 -6.290 1.00 70.25 94 GLN A N 1
ATOM 763 C CA . GLN A 1 94 ? 9.438 -8.395 -5.703 1.00 70.25 94 GLN A CA 1
ATOM 764 C C . GLN A 1 94 ? 10.272 -9.405 -6.509 1.00 70.25 94 GLN A C 1
ATOM 766 O O . GLN A 1 94 ? 10.949 -10.246 -5.924 1.00 70.25 94 GLN A O 1
ATOM 771 N N . GLU A 1 95 ? 10.243 -9.300 -7.837 1.00 67.38 95 GLU A N 1
ATOM 772 C CA . GLU A 1 95 ? 10.916 -10.215 -8.769 1.00 67.38 95 GLU A CA 1
ATOM 773 C C . GLU A 1 95 ? 12.370 -9.822 -9.085 1.00 67.38 95 GLU A C 1
ATOM 775 O O . GLU A 1 95 ? 13.066 -10.525 -9.827 1.00 67.38 95 GLU A O 1
ATOM 780 N N . SER A 1 96 ? 12.845 -8.692 -8.553 1.00 65.50 96 SER A N 1
ATOM 781 C CA . SER A 1 96 ? 14.202 -8.213 -8.800 1.00 65.50 96 SER A CA 1
ATOM 782 C C . SER A 1 96 ? 15.234 -9.059 -8.039 1.00 65.50 96 SER A C 1
ATOM 784 O O . SER A 1 96 ? 15.119 -9.215 -6.819 1.00 65.50 96 SER A O 1
ATOM 786 N N . PRO A 1 97 ? 16.305 -9.538 -8.707 1.00 56.69 97 PRO A N 1
ATOM 787 C CA . PRO A 1 97 ? 17.383 -10.293 -8.066 1.00 56.69 97 PRO A CA 1
ATOM 788 C C . PRO A 1 97 ? 18.075 -9.517 -6.941 1.00 56.69 97 PRO A C 1
ATOM 790 O O . PRO A 1 97 ? 18.699 -10.111 -6.067 1.00 56.69 97 PRO A O 1
ATOM 793 N N . VAL A 1 98 ? 17.962 -8.187 -6.965 1.00 51.25 98 VAL A N 1
ATOM 794 C CA . VAL A 1 98 ? 18.588 -7.288 -5.996 1.00 51.25 98 VAL A CA 1
ATOM 795 C C . VAL A 1 98 ? 17.674 -7.034 -4.792 1.00 51.25 98 VAL A C 1
ATOM 797 O O . VAL A 1 98 ? 18.076 -6.291 -3.912 1.00 51.25 98 VAL A O 1
ATOM 800 N N . GLY A 1 99 ? 16.469 -7.614 -4.697 1.00 49.94 99 GLY A N 1
ATOM 801 C CA . GLY A 1 99 ? 15.566 -7.444 -3.546 1.00 49.94 99 GLY A CA 1
ATOM 802 C C . GLY A 1 99 ? 16.220 -7.763 -2.182 1.00 49.94 99 GLY A C 1
ATOM 803 O O . GLY A 1 99 ? 17.266 -8.406 -2.134 1.00 49.94 99 GLY A O 1
ATOM 804 N N . PRO A 1 100 ? 15.637 -7.335 -1.044 1.00 42.16 100 PRO A N 1
ATOM 805 C CA . PRO A 1 100 ? 16.176 -7.638 0.296 1.00 42.16 100 PRO A CA 1
ATOM 806 C C . PRO A 1 100 ? 16.307 -9.151 0.562 1.00 42.16 100 PRO A C 1
ATOM 808 O O . PRO A 1 100 ? 17.114 -9.588 1.375 1.00 42.16 100 PRO A O 1
ATOM 811 N N . HIS A 1 101 ? 15.563 -9.961 -0.191 1.00 45.12 101 HIS A N 1
ATOM 812 C CA . HIS A 1 101 ? 15.643 -11.415 -0.215 1.00 45.12 101 HIS A CA 1
ATOM 813 C C . HIS A 1 101 ? 16.537 -11.893 -1.361 1.00 45.12 101 HIS A C 1
ATOM 815 O O . HIS A 1 101 ? 16.057 -12.629 -2.226 1.00 45.12 101 HIS A O 1
ATOM 821 N N . GLY A 1 102 ? 17.803 -11.452 -1.394 1.00 41.94 102 GLY A N 1
ATOM 822 C CA . GLY A 1 102 ? 18.793 -11.951 -2.351 1.00 41.94 102 GLY A CA 1
ATOM 823 C C . GLY A 1 102 ? 18.614 -13.459 -2.538 1.00 41.94 102 GLY A C 1
ATOM 824 O O . GLY A 1 102 ? 18.716 -14.215 -1.578 1.00 41.94 102 GLY A O 1
ATOM 825 N N . HIS A 1 103 ? 18.211 -13.859 -3.745 1.00 45.44 103 HIS A N 1
ATOM 826 C CA . HIS A 1 103 ? 17.873 -15.237 -4.106 1.00 45.44 103 HIS A CA 1
ATOM 827 C C . HIS A 1 103 ? 17.018 -16.011 -3.074 1.00 45.44 103 HIS A C 1
ATOM 829 O O . HIS A 1 103 ? 17.476 -17.002 -2.509 1.00 45.44 103 HIS A O 1
ATOM 835 N N . GLN A 1 104 ? 15.747 -15.649 -2.871 1.00 36.88 104 GLN A N 1
ATOM 836 C CA . GLN A 1 104 ? 14.773 -16.631 -2.372 1.00 36.88 104 GLN A CA 1
ATOM 837 C C . GLN A 1 104 ? 14.093 -17.359 -3.545 1.00 36.88 104 GLN A C 1
ATOM 839 O O . GLN A 1 104 ? 13.502 -16.705 -4.408 1.00 36.88 104 GLN A O 1
ATOM 844 N N . PRO A 1 105 ? 14.149 -18.705 -3.610 1.00 38.75 105 PRO A N 1
ATOM 845 C CA . PRO A 1 105 ? 13.330 -19.458 -4.544 1.00 38.75 105 PRO A CA 1
ATOM 846 C C . PRO A 1 105 ? 11.866 -19.296 -4.130 1.00 38.75 105 PRO A C 1
ATOM 848 O O . PRO A 1 105 ? 11.524 -19.446 -2.956 1.00 38.75 105 PRO A O 1
ATOM 851 N N . HIS A 1 106 ? 11.010 -18.957 -5.091 1.00 48.47 106 HIS A N 1
ATOM 852 C CA . HIS A 1 106 ? 9.579 -18.758 -4.886 1.00 48.47 106 HIS A CA 1
ATOM 853 C C . HIS A 1 106 ? 8.972 -19.961 -4.146 1.00 48.47 106 HIS A C 1
ATOM 855 O O . HIS A 1 106 ? 8.880 -21.058 -4.693 1.00 48.47 106 HIS A O 1
ATOM 861 N N . ARG A 1 107 ? 8.519 -19.766 -2.901 1.00 34.09 107 ARG A N 1
ATOM 862 C CA . ARG A 1 107 ? 7.577 -20.689 -2.253 1.00 34.09 107 ARG A CA 1
ATOM 863 C C . ARG A 1 107 ? 6.180 -20.361 -2.763 1.00 34.09 107 ARG A C 1
ATOM 865 O O . ARG A 1 107 ? 5.447 -19.622 -2.115 1.00 34.09 107 ARG A O 1
ATOM 872 N N . GLY A 1 108 ? 5.833 -20.878 -3.935 1.00 44.25 108 GLY A N 1
ATOM 873 C CA . GLY A 1 108 ? 4.464 -20.761 -4.427 1.00 44.25 108 GLY A CA 1
ATOM 874 C C . GLY A 1 108 ? 4.304 -20.897 -5.930 1.00 44.25 108 GLY A C 1
ATOM 875 O O . GLY A 1 108 ? 3.868 -19.945 -6.558 1.00 44.25 108 GLY A O 1
ATOM 876 N N . ALA A 1 109 ? 4.653 -22.056 -6.485 1.00 40.16 109 ALA A N 1
ATOM 877 C CA . ALA A 1 109 ? 3.896 -22.745 -7.535 1.00 40.16 109 ALA A CA 1
ATOM 878 C C . ALA A 1 109 ? 4.706 -23.963 -7.985 1.00 40.16 109 ALA A C 1
ATOM 880 O O . ALA A 1 109 ? 5.839 -23.792 -8.411 1.00 40.16 109 ALA A O 1
ATOM 881 N N . GLY A 1 110 ? 4.104 -25.150 -7.898 1.00 33.44 110 GLY A N 1
ATOM 882 C CA . GLY A 1 110 ? 4.424 -26.283 -8.767 1.00 33.44 110 GLY A CA 1
ATOM 883 C C . GLY A 1 110 ? 5.801 -26.920 -8.604 1.00 33.44 110 GLY A C 1
ATOM 884 O O . GLY A 1 110 ? 6.831 -26.358 -8.949 1.00 33.44 110 GLY A O 1
ATOM 885 N N . HIS A 1 111 ? 5.780 -28.156 -8.126 1.00 35.56 111 HIS A N 1
ATOM 886 C CA . HIS A 1 111 ? 6.763 -29.172 -8.479 1.00 35.56 111 HIS A CA 1
ATOM 887 C C . HIS A 1 111 ? 7.038 -29.161 -9.998 1.00 35.56 111 HIS A C 1
ATOM 889 O O . HIS A 1 111 ? 6.100 -28.975 -10.767 1.00 35.56 111 HIS A O 1
ATOM 895 N N . ASP A 1 112 ? 8.299 -29.395 -10.360 1.00 43.28 112 ASP A N 1
ATOM 896 C CA . ASP A 1 112 ? 8.806 -29.732 -11.696 1.00 43.28 112 ASP A CA 1
ATOM 897 C C . ASP A 1 112 ? 8.572 -28.728 -12.834 1.00 43.28 112 ASP A C 1
ATOM 899 O O . ASP A 1 112 ? 7.533 -28.708 -13.473 1.00 43.28 112 ASP A O 1
ATOM 903 N N . ASP A 1 113 ? 9.612 -27.945 -13.136 1.00 39.50 113 ASP A N 1
ATOM 904 C CA . ASP A 1 113 ? 10.034 -27.700 -14.522 1.00 39.50 113 ASP A CA 1
ATOM 905 C C . ASP A 1 113 ? 11.468 -27.162 -14.518 1.00 39.50 113 ASP A C 1
ATOM 907 O O . ASP A 1 113 ? 11.773 -25.988 -14.746 1.00 39.50 113 ASP A O 1
ATOM 911 N N . ALA A 1 114 ? 12.388 -28.074 -14.218 1.00 38.09 114 ALA A N 1
ATOM 912 C CA . ALA A 1 114 ? 13.734 -28.004 -14.750 1.00 38.09 114 ALA A CA 1
ATOM 913 C C . ALA A 1 114 ? 13.709 -28.589 -16.172 1.00 38.09 114 ALA A C 1
ATOM 915 O O . ALA A 1 114 ? 14.331 -29.620 -16.408 1.00 38.09 114 ALA A O 1
ATOM 916 N N . ASP A 1 115 ? 12.981 -27.956 -17.101 1.00 36.69 115 ASP A N 1
ATOM 917 C CA . ASP A 1 115 ? 13.105 -28.276 -18.521 1.00 36.69 115 ASP A CA 1
ATOM 918 C C . ASP A 1 115 ? 13.799 -27.154 -19.293 1.00 36.69 115 ASP A C 1
ATOM 920 O O . ASP A 1 115 ? 13.641 -25.947 -19.092 1.00 36.69 115 ASP A O 1
ATOM 924 N N . ARG A 1 116 ? 14.699 -27.632 -20.127 1.00 41.53 116 ARG A N 1
ATOM 925 C CA . ARG A 1 116 ? 15.807 -26.970 -20.766 1.00 41.53 116 ARG A CA 1
ATOM 926 C C . ARG A 1 116 ? 15.343 -26.658 -22.178 1.00 41.53 116 ARG A C 1
ATOM 928 O O . ARG A 1 116 ? 15.500 -27.476 -23.071 1.00 41.53 116 ARG A O 1
ATOM 935 N N . GLY A 1 117 ?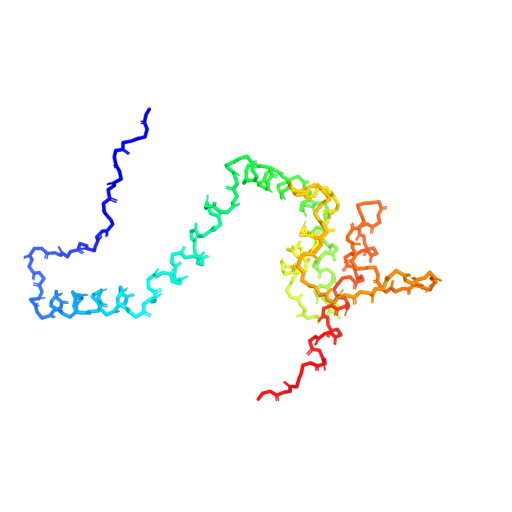 14.837 -25.453 -22.400 1.00 33.97 117 GLY A N 1
ATOM 936 C CA . GLY A 1 117 ? 14.646 -24.948 -23.753 1.00 33.97 117 GLY A CA 1
ATOM 937 C C . GLY A 1 117 ? 13.428 -24.060 -23.898 1.00 33.97 117 GLY A C 1
ATOM 938 O O . GLY A 1 117 ? 12.336 -24.397 -23.468 1.00 33.97 117 GLY A O 1
ATOM 939 N N . ASN A 1 118 ? 13.636 -22.965 -24.618 1.00 30.22 118 ASN A N 1
ATOM 940 C CA . ASN A 1 118 ? 12.626 -22.064 -25.157 1.00 30.22 118 ASN A CA 1
ATOM 941 C C . ASN A 1 118 ? 12.235 -20.866 -24.269 1.00 30.22 118 ASN A C 1
ATOM 943 O O . ASN A 1 118 ? 11.915 -20.974 -23.088 1.00 30.22 118 ASN A O 1
ATOM 947 N N . GLY A 1 119 ? 12.314 -19.680 -24.875 1.00 36.50 119 GLY A N 1
ATOM 948 C CA . GLY A 1 119 ? 12.085 -18.386 -24.245 1.00 36.50 119 GLY A CA 1
ATOM 949 C C . GLY A 1 119 ? 10.645 -18.193 -23.780 1.00 36.50 119 GLY A C 1
ATOM 950 O O . GLY A 1 119 ? 9.813 -17.690 -24.529 1.00 36.50 119 GLY A O 1
ATOM 951 N N . GLY A 1 120 ? 10.365 -18.527 -22.521 1.00 35.75 120 GLY A N 1
ATOM 952 C CA . GLY A 1 120 ? 9.182 -18.025 -21.825 1.00 35.75 120 GLY A CA 1
ATOM 953 C C . GLY A 1 120 ? 9.280 -16.506 -21.598 1.00 35.75 120 GLY A C 1
ATOM 954 O O . GLY A 1 120 ? 10.393 -15.983 -21.465 1.00 35.75 120 GLY A O 1
ATOM 955 N N . PRO A 1 121 ? 8.147 -15.776 -21.539 1.00 42.88 121 PRO A N 1
ATOM 956 C CA . PRO A 1 121 ? 8.156 -14.345 -21.247 1.00 42.88 121 PRO A CA 1
ATOM 957 C C . PRO A 1 121 ? 8.896 -14.117 -19.928 1.00 42.88 121 PRO A C 1
ATOM 959 O O . PRO A 1 121 ? 8.686 -14.853 -18.964 1.00 42.88 121 PRO A O 1
ATOM 962 N N . ALA A 1 122 ? 9.813 -13.149 -19.913 1.00 51.88 122 ALA A N 1
ATOM 963 C CA . ALA A 1 122 ? 10.723 -12.893 -18.803 1.00 51.88 122 ALA A CA 1
ATOM 964 C C . ALA A 1 122 ? 9.961 -12.770 -17.469 1.00 51.88 122 ALA A C 1
ATOM 966 O O . ALA A 1 122 ? 9.420 -11.717 -17.147 1.00 51.88 122 ALA A O 1
ATOM 967 N N . ARG A 1 123 ? 9.924 -13.861 -16.690 1.00 54.06 123 ARG A N 1
ATOM 968 C CA . ARG A 1 123 ? 9.231 -13.916 -15.392 1.00 54.06 123 ARG A CA 1
ATOM 969 C C . ARG A 1 123 ? 9.933 -13.094 -14.308 1.00 54.06 123 ARG A C 1
ATOM 971 O O . ARG A 1 123 ? 9.306 -12.762 -13.315 1.00 54.06 123 ARG A O 1
ATOM 978 N N . ARG A 1 124 ? 11.219 -12.768 -14.492 1.00 62.78 124 ARG A N 1
ATOM 979 C CA . ARG A 1 124 ? 12.044 -12.031 -13.521 1.00 62.78 124 ARG A CA 1
ATOM 980 C C . ARG A 1 124 ? 12.469 -10.676 -14.066 1.00 62.78 124 ARG A C 1
ATOM 982 O O . ARG A 1 124 ? 12.868 -10.577 -15.228 1.00 62.78 124 ARG A O 1
ATOM 989 N N . PHE A 1 125 ? 12.458 -9.661 -13.204 1.00 66.12 125 PHE A N 1
ATOM 990 C CA . PHE A 1 125 ? 12.948 -8.331 -13.550 1.00 66.12 125 PHE A CA 1
ATOM 991 C C . PHE A 1 125 ? 14.472 -8.343 -13.721 1.00 66.12 125 PHE A C 1
ATOM 993 O O . PHE A 1 125 ? 15.200 -8.766 -12.825 1.00 66.12 125 PHE A O 1
ATOM 1000 N N . GLN A 1 126 ? 14.969 -7.860 -14.859 1.00 66.81 126 GLN A N 1
ATOM 1001 C CA . GLN A 1 126 ? 16.399 -7.750 -15.135 1.00 66.81 126 GLN A CA 1
ATOM 1002 C C . GLN A 1 126 ? 16.823 -6.275 -15.120 1.00 66.81 126 GLN A C 1
ATOM 1004 O O . GLN A 1 126 ? 16.486 -5.545 -16.054 1.00 66.81 126 GLN A O 1
ATOM 1009 N N . PRO A 1 127 ? 17.628 -5.831 -14.133 1.00 63.28 127 PRO A N 1
ATOM 1010 C CA . PRO A 1 127 ? 18.126 -4.454 -14.087 1.00 63.28 127 PRO A CA 1
ATOM 1011 C C . PRO A 1 127 ? 18.962 -4.060 -15.311 1.00 63.28 127 PRO A C 1
ATOM 1013 O O . PRO A 1 127 ? 18.975 -2.899 -15.692 1.00 63.28 127 PRO A O 1
ATOM 1016 N N . ALA A 1 128 ? 19.629 -5.026 -15.954 1.00 68.19 128 ALA A N 1
ATOM 1017 C CA . ALA A 1 128 ? 20.393 -4.803 -17.184 1.00 68.19 128 ALA A CA 1
ATOM 1018 C C . ALA A 1 128 ? 19.505 -4.523 -18.413 1.00 68.19 128 ALA A C 1
ATOM 1020 O O . ALA A 1 128 ? 20.001 -4.051 -19.433 1.00 68.19 128 ALA A O 1
ATOM 1021 N N . ARG A 1 129 ? 18.204 -4.848 -18.343 1.00 72.19 129 ARG A N 1
ATOM 1022 C CA . ARG A 1 129 ? 17.208 -4.634 -19.407 1.00 72.19 129 ARG A CA 1
ATOM 1023 C C . ARG A 1 129 ? 15.859 -4.226 -18.793 1.00 72.19 129 ARG A C 1
ATOM 1025 O O . ARG A 1 129 ? 14.886 -4.988 -18.875 1.00 72.19 129 ARG A O 1
ATOM 1032 N N . PRO A 1 130 ? 15.790 -3.046 -18.153 1.00 71.38 130 PRO A N 1
ATOM 1033 C CA . PRO A 1 130 ? 14.645 -2.647 -17.341 1.00 71.38 130 PRO A CA 1
ATOM 1034 C C . PRO A 1 130 ? 13.391 -2.469 -18.200 1.00 71.38 130 PRO A C 1
ATOM 1036 O O . PRO A 1 130 ? 12.346 -3.018 -17.874 1.00 71.38 130 PRO A O 1
ATOM 1039 N N . GLU A 1 131 ? 13.503 -1.833 -19.366 1.00 76.75 131 GLU A N 1
ATOM 1040 C CA . GLU A 1 131 ? 12.372 -1.611 -20.278 1.00 76.75 131 GLU A CA 1
ATOM 1041 C C . GLU A 1 131 ? 11.723 -2.909 -20.761 1.00 76.75 131 GLU A C 1
ATOM 1043 O O . GLU A 1 131 ? 10.501 -3.069 -20.695 1.00 76.75 131 GLU A O 1
ATOM 1048 N N . GLN A 1 132 ? 12.548 -3.859 -21.214 1.00 76.50 132 GLN A N 1
ATOM 1049 C CA . GLN A 1 132 ? 12.076 -5.164 -21.679 1.00 76.50 132 GLN A CA 1
ATOM 1050 C C . GLN A 1 132 ? 11.411 -5.933 -20.535 1.00 76.50 132 GLN A C 1
ATOM 1052 O O . GLN A 1 132 ? 10.348 -6.518 -20.727 1.00 76.50 132 GLN A O 1
ATOM 1057 N N . SER A 1 133 ? 11.995 -5.873 -19.337 1.00 75.94 133 SER A N 1
ATOM 1058 C CA . SER A 1 133 ? 11.472 -6.546 -18.147 1.00 75.94 133 SER A CA 1
ATOM 1059 C C . SER A 1 133 ? 10.133 -5.966 -17.685 1.00 75.94 133 SER A C 1
ATOM 1061 O O . SER A 1 133 ? 9.197 -6.718 -17.426 1.00 75.94 133 SER A O 1
ATOM 1063 N N . ILE A 1 134 ? 10.012 -4.635 -17.627 1.00 80.44 134 ILE A N 1
ATOM 1064 C CA . ILE A 1 134 ? 8.777 -3.938 -17.235 1.00 80.44 134 ILE A CA 1
ATOM 1065 C C . ILE A 1 134 ? 7.670 -4.232 -18.242 1.00 80.44 134 ILE A C 1
ATOM 1067 O O . ILE A 1 134 ? 6.548 -4.558 -17.859 1.00 80.44 134 ILE A O 1
ATOM 1071 N N . SER A 1 135 ? 7.985 -4.158 -19.537 1.00 77.38 135 SER A N 1
ATOM 1072 C CA . SER A 1 135 ? 6.998 -4.417 -20.579 1.00 77.38 135 SER A CA 1
ATOM 1073 C C . SER A 1 135 ? 6.549 -5.880 -20.606 1.00 77.38 135 SER A C 1
ATOM 1075 O O . SER A 1 135 ? 5.359 -6.138 -20.782 1.00 77.38 135 SER A O 1
ATOM 1077 N N . ALA A 1 136 ? 7.469 -6.832 -20.419 1.00 73.50 136 ALA A N 1
ATOM 1078 C CA . ALA A 1 136 ? 7.144 -8.255 -20.357 1.00 73.50 136 ALA A CA 1
ATOM 1079 C C . ALA A 1 136 ? 6.293 -8.589 -19.122 1.00 73.50 136 ALA A C 1
ATOM 1081 O O . ALA A 1 136 ? 5.277 -9.269 -19.253 1.00 73.50 136 ALA A O 1
ATOM 1082 N N . GLY A 1 137 ? 6.651 -8.056 -17.948 1.00 74.69 137 GLY A N 1
ATOM 1083 C CA . GLY A 1 137 ? 5.893 -8.260 -16.711 1.00 74.69 137 GLY A CA 1
ATOM 1084 C C . GLY A 1 137 ? 4.485 -7.664 -16.770 1.00 74.69 137 GLY A C 1
ATOM 1085 O O . GLY A 1 137 ? 3.520 -8.313 -16.374 1.00 74.69 137 GLY A O 1
ATOM 1086 N N . ALA A 1 138 ? 4.343 -6.461 -17.333 1.00 82.00 138 ALA A N 1
ATOM 1087 C CA . ALA A 1 138 ? 3.037 -5.834 -17.525 1.00 82.00 138 ALA A CA 1
ATOM 1088 C C . ALA A 1 138 ? 2.142 -6.641 -18.476 1.00 82.00 138 ALA A C 1
ATOM 1090 O O . ALA A 1 138 ? 0.954 -6.812 -18.210 1.00 82.00 138 ALA A O 1
ATOM 1091 N N . ARG A 1 139 ? 2.713 -7.165 -19.569 1.00 79.25 139 ARG A N 1
ATOM 1092 C CA . ARG A 1 139 ? 1.971 -8.001 -20.517 1.00 79.25 139 ARG A CA 1
ATOM 1093 C C . ARG A 1 139 ? 1.543 -9.326 -19.896 1.00 79.25 139 ARG A C 1
ATOM 1095 O O . ARG A 1 139 ? 0.383 -9.686 -20.012 1.00 79.25 139 ARG A O 1
ATOM 1102 N N . TYR A 1 140 ? 2.431 -9.978 -19.153 1.00 75.12 140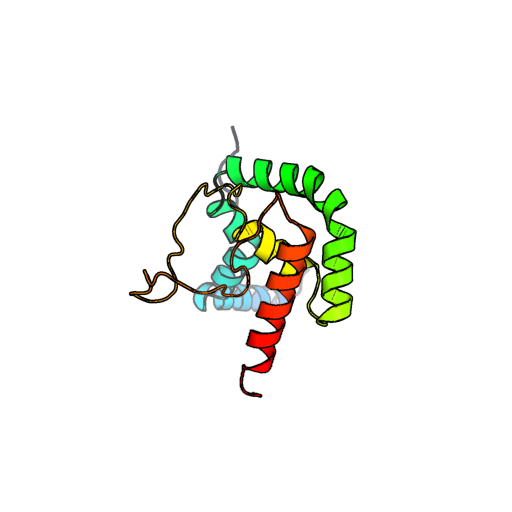 TYR A N 1
ATOM 1103 C CA . TYR A 1 140 ? 2.103 -11.207 -18.434 1.00 75.12 140 TYR A CA 1
ATOM 1104 C C . TYR A 1 140 ? 0.958 -11.016 -17.424 1.00 75.12 140 TYR A C 1
ATOM 1106 O O . TYR A 1 140 ? 0.060 -11.850 -17.336 1.00 75.12 140 TYR A O 1
ATOM 1114 N N . LEU A 1 141 ? 0.943 -9.896 -16.691 1.00 79.12 141 LEU A N 1
ATOM 1115 C CA . LEU A 1 141 ? -0.170 -9.560 -15.797 1.00 79.12 141 LEU A CA 1
ATOM 1116 C C . LEU A 1 141 ? -1.487 -9.329 -16.550 1.00 79.12 141 LEU A C 1
ATOM 1118 O O . LEU A 1 141 ? -2.541 -9.718 -16.048 1.00 79.12 141 LEU A O 1
ATOM 1122 N N . ALA A 1 142 ? -1.435 -8.705 -17.730 1.00 80.62 142 ALA A N 1
ATOM 1123 C CA . ALA A 1 142 ? -2.611 -8.529 -18.578 1.00 80.62 142 ALA A CA 1
ATOM 1124 C C . ALA A 1 142 ? -3.140 -9.882 -19.069 1.00 80.62 142 ALA A C 1
ATOM 1126 O O . ALA A 1 142 ? -4.329 -10.144 -18.929 1.00 80.62 142 ALA A O 1
ATOM 1127 N N . ASP A 1 143 ? -2.252 -10.775 -19.511 1.00 78.88 143 ASP A N 1
ATOM 1128 C CA . ASP A 1 143 ? -2.627 -12.114 -19.966 1.00 78.88 143 ASP A CA 1
ATOM 1129 C C . ASP A 1 143 ? -3.289 -12.930 -18.840 1.00 78.88 143 ASP A C 1
ATOM 1131 O O . ASP A 1 143 ? -4.274 -13.621 -19.087 1.00 78.88 143 ASP A O 1
ATOM 1135 N N . ILE A 1 144 ? -2.794 -12.840 -17.595 1.00 80.19 144 ILE A N 1
ATOM 1136 C CA . ILE A 1 144 ? -3.439 -13.483 -16.433 1.00 80.19 144 ILE A CA 1
ATOM 1137 C C . ILE A 1 144 ? -4.810 -12.868 -16.158 1.00 80.19 144 ILE A C 1
ATOM 1139 O O . ILE A 1 144 ? -5.765 -13.601 -15.910 1.00 80.19 144 ILE A O 1
ATOM 1143 N N . ARG A 1 145 ? -4.912 -11.533 -16.165 1.00 81.56 145 ARG A N 1
ATOM 1144 C CA . ARG A 1 145 ? -6.181 -10.830 -15.933 1.00 81.56 145 A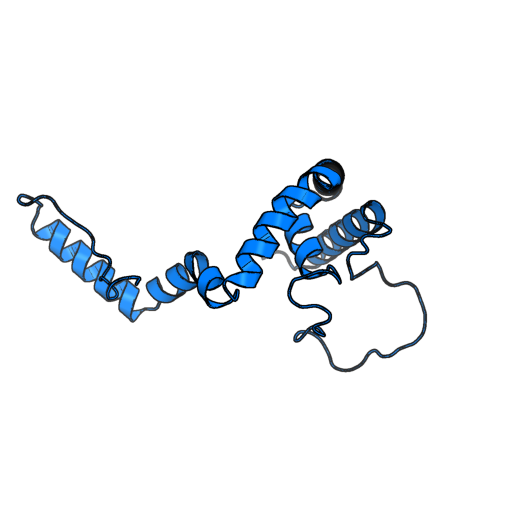RG A CA 1
ATOM 1145 C C . ARG A 1 145 ? -7.237 -11.287 -16.936 1.00 81.56 145 ARG A C 1
ATOM 1147 O O . ARG A 1 145 ? -8.357 -11.566 -16.528 1.00 81.56 145 ARG A O 1
ATOM 1154 N N . ASP A 1 146 ? -6.862 -11.389 -18.204 1.00 83.00 146 ASP A N 1
ATOM 1155 C CA . ASP A 1 146 ? -7.772 -11.732 -19.296 1.00 83.00 146 ASP A CA 1
ATOM 1156 C C . ASP A 1 146 ? -8.160 -13.229 -19.289 1.00 83.00 146 ASP A C 1
ATOM 1158 O O . ASP A 1 146 ? -9.161 -13.614 -19.885 1.00 83.00 146 ASP A O 1
ATOM 1162 N N . GLN A 1 147 ? -7.404 -14.077 -18.579 1.00 82.25 147 GLN A N 1
ATOM 1163 C CA . GLN A 1 147 ? -7.715 -15.497 -18.356 1.00 82.25 147 GLN A CA 1
ATOM 1164 C C . GLN A 1 147 ? -8.601 -15.754 -17.129 1.00 82.25 147 GLN A C 1
ATOM 1166 O O . GLN A 1 147 ? -9.071 -16.879 -16.939 1.00 82.25 147 GLN A O 1
ATOM 1171 N N . LEU A 1 148 ? -8.812 -14.758 -16.263 1.00 78.06 148 LEU A N 1
ATOM 1172 C CA . LEU A 1 148 ? -9.692 -14.925 -15.111 1.00 78.06 148 LEU A CA 1
ATOM 1173 C C . LEU A 1 148 ? -11.152 -14.943 -15.591 1.00 78.06 148 LEU A C 1
ATOM 1175 O O . LEU A 1 148 ? -11.564 -14.016 -16.285 1.00 78.06 148 LEU A O 1
ATOM 1179 N N . PRO A 1 149 ? -11.951 -15.962 -15.220 1.00 71.69 149 PRO A N 1
ATOM 1180 C CA . PRO A 1 149 ? -13.358 -16.003 -15.592 1.00 71.69 149 PRO A CA 1
ATOM 1181 C C . PRO A 1 149 ? -14.096 -14.789 -15.019 1.00 71.69 149 PRO A C 1
ATOM 1183 O O . PRO A 1 149 ? -13.867 -14.402 -13.867 1.00 71.69 149 PRO A O 1
ATOM 1186 N N . GLU A 1 150 ? -14.984 -14.208 -15.827 1.00 69.44 150 GLU A N 1
ATOM 1187 C CA . GLU A 1 150 ? -15.886 -13.150 -15.375 1.00 69.44 150 GLU A CA 1
ATOM 1188 C C . GLU A 1 150 ? -16.724 -13.685 -14.203 1.00 69.44 150 GLU A C 1
ATOM 1190 O O . GLU A 1 150 ? -17.249 -14.801 -14.256 1.00 69.44 150 GLU A O 1
ATOM 1195 N N . ARG A 1 151 ? -16.751 -12.930 -13.102 1.00 50.75 151 ARG A N 1
ATOM 1196 C CA . ARG A 1 151 ? -17.491 -13.282 -11.885 1.00 50.75 151 ARG A CA 1
ATOM 1197 C C . ARG A 1 151 ? -18.922 -12.790 -11.935 1.00 50.75 151 ARG A C 1
ATOM 1199 O O . ARG A 1 151 ? -19.110 -11.643 -12.392 1.00 50.75 151 ARG A O 1
#

Organism: NCBI:txid171719

Sequence (151 aa):
QIGEPQPIAWLFPGDADPELVAKAEAFLGRVHKDGTLVRLKDRYFGHVRRLKQFDVVQFLERTRSLLPDFRTQFESAQARTGIDWRLIAALAYQESPVGPHGHQPHRGAGHDDADRGNGGPARRFQPARPEQSISAGARYLADIRDQLPER

Radius of gyration: 22.2 Å; chains: 1; bounding box: 46×44×54 Å